Protein AF-A0AAW9IBI9-F1 (afdb_monomer_lite)

Radius of gyration: 14.14 Å; chains: 1; bounding box: 35×27×35 Å

Foldseek 3Di:
DDWPDPPDPLGQWAFPVVLLVCLLVCLLPPLVVSLVSLVVQLVPQADCPDPQCNVQFLDRAGIDHPFAPVSVPTPDPRHGRPDHDDDCSVVSLVSSCVSPVDVVSVVVCVVSSVRNVVSD

pLDDT: mean 97.85, std 1.63, range [88.88, 98.88]

Secondary structure (DSSP, 8-state):
---S-SSSGGGSSEEHHHHHHHHHHHTTT-HHHHHHHHHHHHTT---TT-SS-GGGTTPPPSEE-SSPPGGGTS--SS-B-S------HHHHHHHHHHHH--HHHHHHHHHHHHHHHHH-

Sequence (120 aa):
GVVPSMSYKWFIGMWAWDSWKQAVATARFDGELAKNNIRALFDYQVTEDDAIRPQDSGAIVDCIFYNKDGARGDDGGNWNERNSKPALAAWSVWNVYKATGDTTFLQEMYPKLVAYHNWW

Structure (mmCIF, N/CA/C/O backbone):
data_AF-A0AAW9IBI9-F1
#
_entry.id   AF-A0AAW9IBI9-F1
#
loop_
_atom_site.group_PDB
_atom_site.id
_atom_site.type_symbol
_atom_site.label_atom_id
_atom_site.label_alt_id
_atom_site.label_comp_id
_atom_site.label_asym_id
_atom_site.label_entity_id
_atom_site.label_s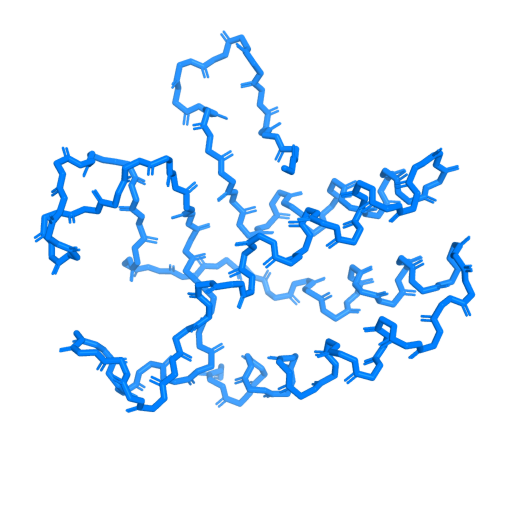eq_id
_atom_site.pdbx_PDB_ins_code
_atom_site.Cartn_x
_atom_site.Cartn_y
_atom_site.Cartn_z
_atom_site.occupancy
_atom_site.B_iso_or_equiv
_atom_site.auth_seq_id
_atom_site.auth_comp_id
_atom_site.auth_asym_id
_atom_site.auth_atom_id
_atom_site.pdbx_PDB_model_num
ATOM 1 N N . GLY A 1 1 ? 0.201 8.017 3.045 1.00 89.69 1 GLY A N 1
ATOM 2 C CA . GLY A 1 1 ? 0.179 6.902 4.007 1.00 89.69 1 GLY A CA 1
ATOM 3 C C . GLY A 1 1 ? 1.087 7.206 5.178 1.00 89.69 1 GLY A C 1
ATOM 4 O O . GLY A 1 1 ? 1.366 8.371 5.439 1.00 89.69 1 GLY A O 1
ATOM 5 N N . VAL A 1 2 ? 1.535 6.166 5.866 1.00 97.25 2 VAL A N 1
ATOM 6 C CA . VAL A 1 2 ? 2.468 6.196 6.992 1.00 97.25 2 VAL A CA 1
ATOM 7 C C . VAL A 1 2 ? 3.787 5.605 6.508 1.00 97.25 2 VAL A C 1
ATOM 9 O O . VAL A 1 2 ? 3.804 4.584 5.827 1.00 97.25 2 VAL A O 1
ATOM 12 N N . VAL A 1 3 ? 4.891 6.260 6.845 1.00 97.88 3 VAL A N 1
ATOM 13 C CA . VAL A 1 3 ? 6.235 5.763 6.542 1.00 97.88 3 VAL A CA 1
ATOM 14 C C . VAL A 1 3 ? 6.865 5.167 7.807 1.00 97.88 3 VAL A C 1
ATOM 16 O O . VAL A 1 3 ? 6.480 5.575 8.907 1.00 97.88 3 VAL A O 1
ATOM 19 N N . PRO A 1 4 ? 7.820 4.221 7.717 1.00 98.00 4 PRO A N 1
ATOM 20 C CA . PRO A 1 4 ? 8.395 3.587 8.906 1.00 98.00 4 PRO A CA 1
ATOM 21 C C . PRO A 1 4 ? 9.042 4.573 9.886 1.00 98.00 4 PRO A C 1
ATOM 23 O O . PRO A 1 4 ? 8.937 4.393 11.098 1.00 98.00 4 PRO A O 1
ATOM 26 N N . SER A 1 5 ? 9.700 5.623 9.381 1.00 97.62 5 SER A N 1
ATOM 27 C CA . SER A 1 5 ? 10.220 6.716 10.205 1.00 97.62 5 SER A CA 1
ATOM 28 C C . SER A 1 5 ? 10.501 7.968 9.380 1.00 97.62 5 SER A C 1
ATOM 30 O O . SER A 1 5 ? 11.126 7.892 8.327 1.00 97.62 5 SER A O 1
ATOM 32 N N . MET A 1 6 ? 10.130 9.131 9.921 1.00 95.88 6 MET A N 1
ATOM 33 C CA . MET A 1 6 ? 10.475 10.441 9.352 1.00 95.88 6 MET A CA 1
ATOM 34 C C . MET A 1 6 ? 11.913 10.881 9.666 1.00 95.88 6 MET A C 1
ATOM 36 O O . MET A 1 6 ? 12.420 11.807 9.042 1.00 95.88 6 MET A O 1
ATOM 40 N N . SER A 1 7 ? 12.582 10.248 10.636 1.00 96.75 7 SER A N 1
ATOM 41 C CA . SER A 1 7 ? 13.928 10.636 11.085 1.00 96.75 7 SER A CA 1
ATOM 42 C C . SER A 1 7 ? 15.053 9.808 10.462 1.00 96.75 7 SER A C 1
ATOM 44 O O . SER A 1 7 ? 16.226 10.066 10.735 1.00 96.75 7 SER A O 1
ATOM 46 N N . TYR A 1 8 ? 14.727 8.824 9.617 1.00 94.44 8 TYR A N 1
ATOM 47 C CA . TYR A 1 8 ? 15.715 7.990 8.938 1.00 94.44 8 TYR A CA 1
ATOM 48 C C . TYR A 1 8 ? 15.594 8.112 7.421 1.00 94.44 8 TYR A C 1
ATOM 50 O O . TYR A 1 8 ? 14.561 7.796 6.838 1.00 94.44 8 TYR A O 1
ATOM 58 N N . LYS A 1 9 ? 16.684 8.537 6.773 1.00 88.88 9 LYS A N 1
ATOM 59 C CA . LYS A 1 9 ? 16.704 8.919 5.351 1.00 88.88 9 LYS A CA 1
ATOM 60 C C . LYS A 1 9 ? 16.194 7.846 4.382 1.00 88.88 9 LYS A C 1
ATOM 62 O O . LYS A 1 9 ? 15.631 8.188 3.351 1.00 88.88 9 LYS A O 1
ATOM 67 N N . TRP A 1 10 ? 16.371 6.565 4.706 1.00 93.38 10 TRP A N 1
ATOM 68 C CA . TRP A 1 10 ? 15.950 5.460 3.840 1.00 93.38 10 TRP A CA 1
ATOM 69 C C . TRP A 1 10 ? 14.518 5.002 4.077 1.00 93.38 10 TRP A C 1
ATOM 71 O O . TRP A 1 10 ? 14.084 4.084 3.400 1.00 93.38 10 TRP A O 1
ATOM 81 N N . PHE A 1 11 ? 13.796 5.609 5.022 1.00 96.94 11 PHE A N 1
ATOM 82 C CA . PHE A 1 11 ? 12.427 5.235 5.371 1.00 96.94 11 PHE A CA 1
ATOM 83 C C . PHE A 1 11 ? 11.384 6.246 4.909 1.00 96.94 11 PHE A C 1
ATOM 85 O O . PHE A 1 11 ? 10.244 6.146 5.329 1.00 96.94 11 PHE A O 1
ATOM 92 N N . ILE A 1 12 ? 11.717 7.171 4.006 1.00 95.88 12 ILE A N 1
ATOM 93 C CA . ILE A 1 12 ? 10.738 8.089 3.399 1.00 95.88 12 ILE A CA 1
ATOM 94 C C . ILE A 1 12 ? 10.085 7.422 2.174 1.00 95.88 12 ILE A C 1
ATOM 96 O O . ILE A 1 12 ? 10.196 7.886 1.043 1.00 95.88 12 ILE A O 1
ATOM 100 N N . GLY A 1 13 ? 9.446 6.281 2.421 1.00 97.06 13 GLY A N 1
ATOM 101 C CA . GLY A 1 13 ? 8.750 5.436 1.451 1.00 97.06 13 GLY A CA 1
ATOM 102 C C . GLY A 1 13 ? 7.726 4.554 2.164 1.00 97.06 13 GLY A C 1
ATOM 103 O O . GLY A 1 13 ? 7.589 4.615 3.390 1.00 97.06 13 GLY A O 1
ATOM 104 N N . MET A 1 14 ? 6.991 3.734 1.421 1.00 98.12 14 MET A N 1
ATOM 105 C CA . MET A 1 14 ? 5.991 2.833 1.996 1.00 98.12 14 MET A CA 1
ATOM 106 C C . MET A 1 14 ? 6.340 1.385 1.672 1.00 98.12 14 MET A C 1
ATOM 108 O O . MET A 1 14 ? 6.491 1.039 0.506 1.00 98.12 14 MET A O 1
ATOM 112 N N . TRP A 1 15 ? 6.452 0.545 2.703 1.00 98.56 15 TRP A N 1
ATOM 113 C CA . TRP A 1 15 ? 6.741 -0.887 2.580 1.00 98.56 15 TRP A CA 1
ATOM 114 C C . TRP A 1 15 ? 5.485 -1.692 2.847 1.00 98.56 15 TRP A C 1
ATOM 116 O O . TRP A 1 15 ? 4.747 -1.378 3.785 1.00 98.56 15 TRP A O 1
ATOM 126 N N . ALA A 1 16 ? 5.266 -2.760 2.083 1.00 97.69 16 ALA A N 1
ATOM 127 C CA . ALA A 1 16 ? 4.075 -3.590 2.226 1.00 97.69 16 ALA A CA 1
ATOM 128 C C . ALA A 1 16 ? 3.899 -4.105 3.672 1.00 97.69 16 ALA A C 1
ATOM 130 O O . ALA A 1 16 ? 2.886 -3.830 4.312 1.00 97.69 16 ALA A O 1
ATOM 131 N N . TRP A 1 17 ? 4.913 -4.773 4.239 1.00 98.12 17 TRP A N 1
ATOM 132 C CA . TRP A 1 17 ? 4.841 -5.360 5.591 1.00 98.12 17 TRP A CA 1
ATOM 133 C C . TRP A 1 17 ? 4.546 -4.339 6.693 1.00 98.12 17 TRP A C 1
ATOM 135 O O . TRP A 1 17 ? 3.719 -4.581 7.575 1.00 98.12 17 TRP A O 1
ATOM 145 N N . ASP A 1 18 ? 5.241 -3.207 6.649 1.00 98.56 18 ASP A N 1
ATOM 146 C CA . ASP A 1 18 ? 5.101 -2.111 7.598 1.00 98.56 18 ASP A CA 1
ATOM 147 C C . ASP A 1 18 ? 3.702 -1.502 7.504 1.00 98.56 18 ASP A C 1
ATOM 149 O O . ASP A 1 18 ? 3.025 -1.347 8.524 1.00 98.56 18 ASP A O 1
ATOM 153 N N . SER A 1 19 ? 3.226 -1.272 6.278 1.00 98.56 19 SER A N 1
ATOM 154 C CA . SER A 1 19 ? 1.930 -0.648 6.007 1.00 98.56 19 SER A CA 1
ATOM 155 C C . SER A 1 19 ? 0.770 -1.477 6.546 1.00 98.56 19 SER A C 1
ATOM 157 O O . SER A 1 19 ? -0.161 -0.915 7.129 1.00 98.56 19 SER A O 1
ATOM 159 N N . TRP A 1 20 ? 0.850 -2.812 6.452 1.00 98.69 20 TRP A N 1
ATOM 160 C CA . TRP A 1 20 ? -0.159 -3.712 7.020 1.00 98.69 20 TRP A CA 1
ATOM 161 C C . TRP A 1 20 ? -0.309 -3.514 8.527 1.00 98.69 20 TRP A C 1
ATOM 163 O O . TRP A 1 20 ?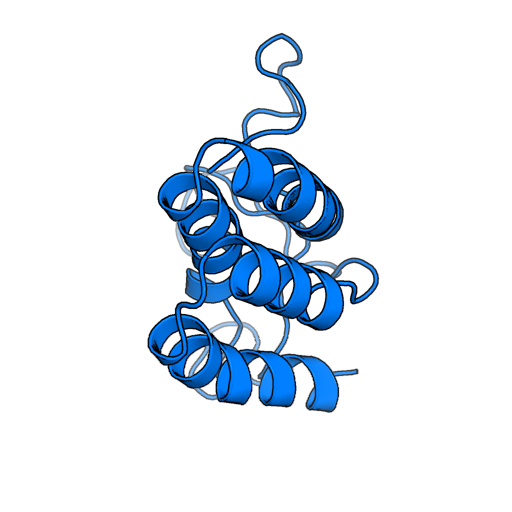 -1.427 -3.427 9.031 1.00 98.69 20 TRP A O 1
ATOM 173 N N . LYS A 1 21 ? 0.807 -3.417 9.252 1.00 98.75 21 LYS A N 1
ATOM 174 C CA . LYS A 1 21 ? 0.818 -3.256 10.713 1.00 98.75 21 LYS A CA 1
ATOM 175 C C . LYS A 1 21 ? 0.390 -1.855 11.127 1.00 98.75 21 LYS A C 1
ATOM 177 O O . LYS A 1 21 ? -0.414 -1.706 12.046 1.00 98.75 21 LYS A O 1
ATOM 182 N N . GLN A 1 22 ? 0.915 -0.847 10.436 1.00 98.75 22 GLN A N 1
ATOM 183 C CA . GLN A 1 22 ? 0.597 0.556 10.673 1.00 98.75 22 GLN A CA 1
ATOM 184 C C . GLN A 1 22 ? -0.898 0.800 10.494 1.00 98.75 22 GLN A C 1
ATOM 186 O O . GLN A 1 22 ? -1.521 1.322 11.408 1.00 98.75 22 GLN A O 1
ATOM 191 N N . ALA A 1 23 ? -1.501 0.328 9.397 1.00 98.81 23 ALA A N 1
ATOM 192 C CA . ALA A 1 23 ? -2.927 0.523 9.139 1.00 98.81 23 ALA A CA 1
ATOM 193 C C . ALA A 1 23 ? -3.814 -0.054 10.257 1.00 98.81 23 ALA A C 1
ATOM 195 O O . ALA A 1 23 ? -4.770 0.595 10.672 1.00 98.81 23 ALA A O 1
ATOM 196 N N . VAL A 1 24 ? -3.468 -1.220 10.820 1.00 98.81 24 VAL A N 1
ATOM 197 C CA . VAL A 1 24 ? -4.225 -1.808 11.942 1.00 98.81 24 VAL A CA 1
ATOM 198 C C . VAL A 1 24 ? -4.163 -0.949 13.203 1.00 98.81 24 VAL A C 1
ATOM 200 O O . VAL A 1 24 ? -5.166 -0.818 13.905 1.00 98.81 24 VAL A O 1
ATOM 203 N N . ALA A 1 25 ? -3.004 -0.366 13.512 1.00 98.69 25 ALA A N 1
ATOM 204 C CA . ALA A 1 25 ? -2.874 0.542 14.647 1.00 98.69 25 ALA A CA 1
ATOM 205 C C . ALA A 1 25 ? -3.577 1.881 14.373 1.00 98.69 25 ALA A C 1
ATOM 207 O O . ALA A 1 25 ? -4.340 2.354 15.215 1.00 98.69 25 ALA A O 1
ATOM 208 N N . THR A 1 26 ? -3.367 2.450 13.185 1.00 98.81 26 THR A N 1
ATOM 209 C CA . THR A 1 26 ? -3.937 3.726 12.746 1.00 98.81 26 THR A CA 1
ATOM 210 C C . THR A 1 26 ? -5.459 3.697 12.720 1.00 98.81 26 THR A C 1
ATOM 212 O O . THR A 1 26 ? -6.081 4.643 13.186 1.00 98.81 26 THR A O 1
ATOM 215 N N . ALA A 1 27 ? -6.078 2.585 12.314 1.00 98.62 27 ALA A N 1
ATOM 216 C CA . ALA A 1 27 ? -7.536 2.463 12.251 1.00 98.62 27 ALA A CA 1
ATOM 217 C C . ALA A 1 27 ? -8.242 2.659 13.603 1.00 98.62 27 ALA A C 1
ATOM 219 O O . ALA A 1 27 ? -9.443 2.908 13.634 1.00 98.62 27 ALA A O 1
ATOM 220 N N . ARG A 1 28 ? -7.513 2.561 14.723 1.00 98.06 28 ARG A N 1
ATOM 221 C CA . ARG A 1 28 ? -8.056 2.813 16.066 1.00 98.06 28 ARG A CA 1
ATOM 222 C C . ARG A 1 28 ? -8.328 4.289 16.348 1.00 98.06 28 ARG A C 1
ATOM 224 O O . ARG A 1 28 ? -9.047 4.579 17.297 1.00 98.06 28 ARG A O 1
ATOM 231 N N . PHE A 1 29 ? -7.725 5.199 15.586 1.00 98.44 29 PHE A N 1
ATOM 232 C CA . PHE A 1 29 ? -7.860 6.642 15.795 1.00 98.44 29 PHE A CA 1
ATOM 233 C C . PHE A 1 29 ? -8.090 7.439 14.503 1.00 98.44 29 PHE A C 1
ATOM 235 O O . PHE A 1 29 ? -8.637 8.532 14.572 1.00 98.44 29 PHE A O 1
ATOM 242 N N . ASP A 1 30 ? -7.723 6.903 13.339 1.00 98.75 30 ASP A N 1
ATOM 243 C CA . ASP A 1 30 ? -7.938 7.518 12.029 1.00 98.75 30 ASP A CA 1
ATOM 244 C C . ASP A 1 30 ? -8.198 6.434 10.965 1.00 98.75 30 ASP A C 1
ATOM 246 O O . ASP A 1 30 ? -7.287 5.829 10.391 1.00 98.75 30 ASP A O 1
ATOM 250 N N . GLY A 1 31 ? -9.480 6.147 10.728 1.00 98.56 31 GLY A N 1
ATOM 251 C CA . GLY A 1 31 ? -9.905 5.119 9.779 1.00 98.56 31 GLY A CA 1
ATOM 252 C C . GLY A 1 31 ? -9.550 5.443 8.327 1.00 98.56 31 GLY A C 1
ATOM 253 O O . GLY A 1 31 ? -9.157 4.544 7.585 1.00 98.56 31 GLY A O 1
ATOM 254 N N . GLU A 1 32 ? -9.642 6.709 7.919 1.00 98.75 32 GLU A N 1
ATOM 255 C CA . GLU A 1 32 ? -9.363 7.109 6.536 1.00 98.75 32 GLU A CA 1
ATOM 256 C C . GLU A 1 32 ? -7.868 7.071 6.231 1.00 98.75 32 GLU A C 1
ATOM 258 O O . GLU A 1 32 ? -7.467 6.542 5.191 1.00 98.75 32 GLU A O 1
ATOM 263 N N . LEU A 1 33 ? -7.017 7.522 7.159 1.00 98.81 33 LEU A N 1
ATOM 264 C CA . LEU A 1 33 ? -5.574 7.363 7.004 1.00 98.81 33 LEU A CA 1
ATOM 265 C C . LEU A 1 33 ? -5.182 5.883 6.922 1.00 98.81 33 LEU A C 1
ATOM 267 O O . LEU A 1 33 ? -4.334 5.531 6.103 1.00 98.81 33 LEU A O 1
ATOM 271 N N . ALA A 1 34 ? -5.803 5.007 7.719 1.00 98.81 34 ALA A N 1
ATOM 272 C CA . ALA A 1 34 ? -5.538 3.571 7.669 1.00 98.81 34 ALA A CA 1
ATOM 273 C C . ALA A 1 34 ? -5.910 2.943 6.316 1.00 98.81 34 ALA A C 1
ATOM 275 O O . ALA A 1 34 ? -5.103 2.204 5.746 1.00 98.81 34 ALA A O 1
ATOM 276 N N . LYS A 1 35 ? -7.091 3.270 5.771 1.00 98.88 35 LYS A N 1
ATOM 277 C CA . LYS A 1 35 ? -7.512 2.826 4.431 1.00 98.88 35 LYS A CA 1
ATOM 278 C C . LYS A 1 35 ? -6.557 3.344 3.359 1.00 98.88 35 LYS A C 1
ATOM 280 O O . LYS A 1 35 ? -6.065 2.564 2.550 1.00 98.88 35 LYS A O 1
ATOM 285 N N . ASN A 1 36 ? -6.220 4.633 3.400 1.00 98.81 36 ASN A N 1
ATOM 286 C CA . ASN A 1 36 ? -5.303 5.249 2.439 1.00 98.81 36 ASN A CA 1
ATOM 287 C C . ASN A 1 36 ? -3.868 4.712 2.559 1.00 98.81 36 ASN A C 1
ATOM 289 O O . ASN A 1 36 ? -3.133 4.706 1.575 1.00 98.81 36 ASN A O 1
ATOM 293 N N . ASN A 1 37 ? -3.465 4.221 3.736 1.00 98.62 37 ASN A N 1
ATOM 294 C CA . ASN A 1 37 ? -2.190 3.530 3.905 1.00 98.62 37 ASN A CA 1
ATOM 295 C C . ASN A 1 37 ? -2.141 2.221 3.110 1.00 98.62 37 ASN A C 1
ATOM 297 O O . ASN A 1 37 ? -1.131 1.919 2.488 1.00 98.62 37 ASN A O 1
ATOM 301 N N . ILE A 1 38 ? -3.240 1.463 3.119 1.00 98.81 38 ILE A N 1
ATOM 302 C CA . ILE A 1 38 ? -3.379 0.220 2.354 1.00 98.81 38 ILE A CA 1
ATOM 303 C C . ILE A 1 38 ? -3.493 0.530 0.858 1.00 98.81 38 ILE A C 1
ATOM 305 O O . ILE A 1 38 ? -2.748 -0.049 0.070 1.00 98.81 38 ILE A O 1
ATOM 309 N N . ARG A 1 39 ? -4.377 1.463 0.474 1.00 98.81 39 ARG A N 1
ATOM 310 C CA . ARG A 1 39 ? -4.606 1.853 -0.930 1.00 98.81 39 ARG A CA 1
ATOM 311 C C . ARG A 1 39 ? -3.318 2.241 -1.637 1.00 98.81 39 ARG A C 1
ATOM 313 O O . ARG A 1 39 ? -3.070 1.719 -2.710 1.00 98.81 39 ARG A O 1
ATOM 320 N N . ALA A 1 40 ? -2.453 3.018 -0.983 1.00 98.38 40 ALA A N 1
ATOM 321 C CA . ALA A 1 40 ? -1.187 3.447 -1.571 1.00 98.38 40 ALA A CA 1
ATOM 322 C C . ALA A 1 40 ? -0.346 2.284 -2.133 1.00 98.38 40 ALA A C 1
ATOM 324 O O . ALA A 1 40 ? 0.252 2.431 -3.191 1.00 98.38 40 ALA A O 1
ATOM 325 N N . LEU A 1 41 ? -0.314 1.121 -1.468 1.00 98.56 41 LEU A N 1
ATOM 326 C CA . LEU A 1 41 ? 0.418 -0.054 -1.965 1.00 98.56 41 LEU A CA 1
ATOM 327 C C . LEU A 1 41 ? -0.333 -0.744 -3.109 1.00 98.56 41 LEU A C 1
ATOM 329 O O . LEU A 1 41 ? 0.279 -1.218 -4.061 1.00 98.56 41 LEU A O 1
ATOM 333 N N . PHE A 1 42 ? -1.659 -0.803 -3.012 1.00 98.56 42 PHE A N 1
ATOM 334 C CA . PHE A 1 42 ? -2.521 -1.436 -4.006 1.00 98.56 42 PHE A CA 1
ATOM 335 C C . PHE A 1 42 ? -2.760 -0.590 -5.266 1.00 98.56 42 PHE A C 1
ATOM 337 O O . PHE A 1 42 ? -3.181 -1.146 -6.280 1.00 98.56 42 PHE A O 1
ATOM 344 N N . ASP A 1 43 ? -2.467 0.711 -5.231 1.00 98.12 43 ASP A N 1
ATOM 345 C CA . ASP A 1 43 ? -2.427 1.591 -6.409 1.00 98.12 43 ASP A CA 1
ATOM 346 C C . ASP A 1 43 ? -1.335 1.157 -7.400 1.00 98.12 43 ASP A C 1
ATOM 348 O O . ASP A 1 43 ? -1.418 1.450 -8.590 1.00 98.12 43 ASP A O 1
ATOM 352 N N . TYR A 1 44 ? -0.335 0.417 -6.911 1.00 98.06 44 TYR A N 1
ATOM 353 C CA . TYR A 1 44 ? 0.772 -0.136 -7.690 1.00 98.06 44 TYR A CA 1
ATOM 354 C C . TYR A 1 44 ? 0.793 -1.667 -7.677 1.00 98.06 44 TYR A C 1
ATOM 356 O O . TYR A 1 44 ? 1.840 -2.277 -7.891 1.00 98.06 44 TYR A O 1
ATOM 364 N N . GLN A 1 45 ? -0.355 -2.299 -7.413 1.00 98.56 45 GLN A N 1
ATOM 365 C CA . GLN A 1 45 ? -0.498 -3.733 -7.631 1.00 98.56 45 GLN A CA 1
ATOM 366 C C . GLN A 1 45 ? -0.246 -4.043 -9.109 1.00 98.56 45 GLN A C 1
ATOM 368 O O . GLN A 1 45 ? -0.821 -3.395 -9.985 1.00 98.56 45 GLN A O 1
ATOM 373 N N . VAL A 1 46 ? 0.602 -5.033 -9.380 1.00 98.69 46 VAL A N 1
ATOM 374 C CA . VAL A 1 46 ? 0.888 -5.463 -10.751 1.00 98.69 46 VAL A CA 1
ATOM 375 C C . VAL A 1 46 ? -0.395 -6.007 -11.375 1.00 98.69 46 VAL A C 1
ATOM 377 O O . VAL A 1 46 ? -1.129 -6.769 -10.744 1.00 98.69 46 VAL A O 1
ATOM 380 N N . THR A 1 47 ? -0.667 -5.607 -12.612 1.00 98.38 47 THR A N 1
ATOM 381 C CA . THR A 1 47 ? -1.825 -6.069 -13.388 1.00 98.38 47 THR A CA 1
ATOM 382 C C . THR A 1 47 ? -1.355 -6.877 -14.592 1.00 98.38 47 THR A C 1
ATOM 384 O O . THR A 1 47 ? -0.177 -6.835 -14.945 1.00 98.38 47 THR A O 1
ATOM 387 N N . GLU A 1 48 ? -2.272 -7.592 -15.240 1.00 98.00 48 GLU A N 1
ATOM 388 C CA . GLU A 1 48 ? -1.981 -8.353 -16.465 1.00 98.00 48 GLU A CA 1
ATOM 389 C C . GLU A 1 48 ? -1.486 -7.456 -17.613 1.00 98.00 48 GLU A C 1
ATOM 391 O O . GLU A 1 48 ? -0.744 -7.918 -18.475 1.00 98.00 48 GLU A O 1
ATOM 396 N N . ASP A 1 49 ? -1.836 -6.166 -17.579 1.00 97.75 49 ASP A N 1
ATOM 397 C CA . ASP A 1 49 ? -1.430 -5.154 -18.557 1.00 97.75 49 ASP A CA 1
ATOM 398 C C . ASP A 1 49 ? -0.126 -4.422 -18.170 1.00 97.75 49 ASP A C 1
ATOM 400 O O . ASP A 1 49 ? 0.254 -3.439 -18.814 1.00 97.75 49 ASP A O 1
ATOM 404 N N . ASP A 1 50 ? 0.568 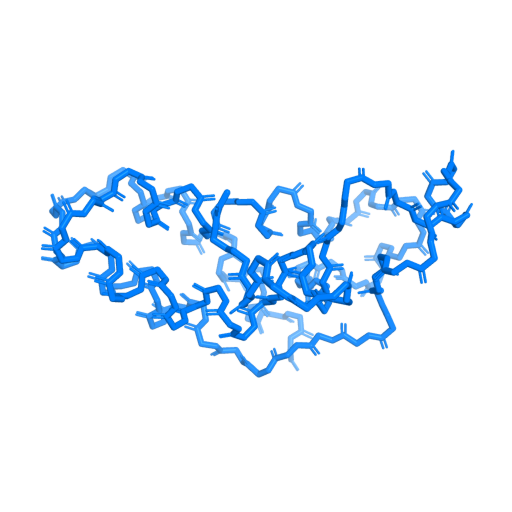-4.839 -17.100 1.00 98.38 50 ASP A N 1
ATOM 405 C CA . ASP A 1 50 ? 1.820 -4.195 -16.691 1.00 98.38 50 ASP A CA 1
ATOM 406 C C . ASP A 1 50 ? 2.892 -4.336 -17.786 1.00 98.38 50 ASP A C 1
ATOM 408 O O . ASP A 1 50 ? 3.181 -5.424 -18.276 1.00 98.38 50 ASP A O 1
ATOM 412 N N . ALA A 1 51 ? 3.510 -3.214 -18.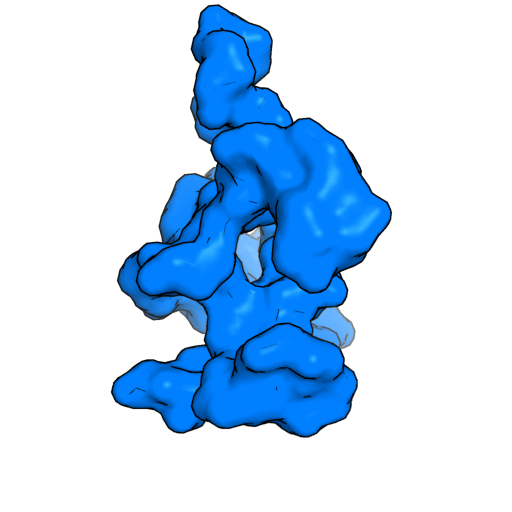161 1.00 96.94 51 ALA A N 1
ATOM 413 C CA . ALA A 1 51 ? 4.451 -3.158 -19.279 1.00 96.94 51 ALA A CA 1
ATOM 414 C C . ALA A 1 51 ? 5.806 -3.843 -19.011 1.00 96.94 51 ALA A C 1
ATOM 416 O O . ALA A 1 51 ? 6.577 -4.051 -19.946 1.00 96.94 51 ALA A O 1
ATOM 417 N N . ILE A 1 52 ? 6.131 -4.142 -17.750 1.00 97.62 52 ILE A N 1
ATOM 418 C CA . ILE A 1 52 ? 7.447 -4.646 -17.333 1.00 97.62 52 ILE A CA 1
ATOM 419 C C . ILE A 1 52 ? 7.349 -6.096 -16.871 1.00 97.62 52 ILE A C 1
ATOM 421 O O . ILE A 1 52 ? 8.241 -6.901 -17.146 1.00 97.62 52 ILE A O 1
ATOM 425 N N . ARG A 1 53 ? 6.290 -6.426 -16.134 1.00 97.94 53 ARG A N 1
ATOM 426 C CA . ARG A 1 53 ? 6.139 -7.705 -15.441 1.00 97.94 53 ARG A CA 1
ATOM 427 C C . ARG A 1 53 ? 4.700 -8.228 -15.456 1.00 97.94 53 ARG A C 1
ATOM 429 O O . ARG A 1 53 ? 4.159 -8.534 -14.396 1.00 97.94 53 ARG A O 1
ATOM 436 N N . PRO A 1 54 ? 4.077 -8.405 -16.632 1.00 98.19 54 PRO A N 1
AT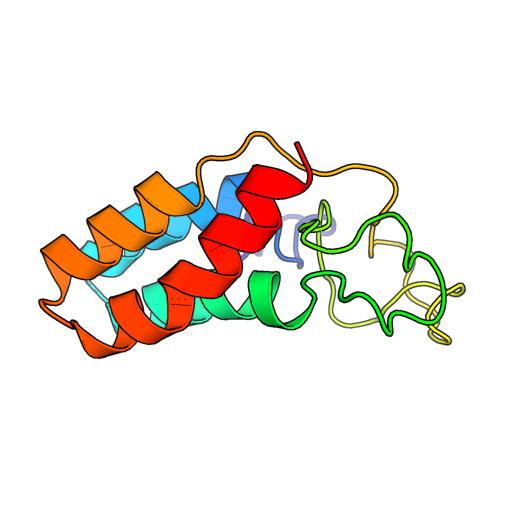OM 437 C CA . PRO A 1 54 ? 2.716 -8.940 -16.705 1.00 98.19 54 PRO A CA 1
ATOM 438 C C . PRO A 1 54 ? 2.604 -10.351 -16.092 1.00 98.19 54 PRO A C 1
ATOM 440 O O . PRO A 1 54 ? 1.553 -10.729 -15.581 1.00 98.19 54 PRO A O 1
ATOM 443 N N . GLN A 1 55 ? 3.706 -11.118 -16.061 1.00 98.44 55 GLN A N 1
ATOM 444 C CA . GLN A 1 55 ? 3.784 -12.426 -15.395 1.00 98.44 55 GLN A CA 1
ATOM 445 C C . GLN A 1 55 ? 3.626 -12.375 -13.866 1.00 98.44 55 GLN A C 1
ATOM 447 O O . GLN A 1 55 ? 3.375 -13.408 -13.256 1.00 98.44 55 GLN A O 1
ATOM 452 N N . ASP A 1 56 ? 3.781 -11.199 -13.250 1.00 98.62 56 ASP A N 1
ATOM 453 C CA . ASP A 1 56 ? 3.624 -10.983 -11.808 1.00 98.62 56 ASP A CA 1
ATOM 454 C C . ASP A 1 56 ? 2.230 -10.425 -11.455 1.00 98.62 56 ASP A C 1
ATOM 456 O O . ASP A 1 56 ? 2.062 -9.818 -10.398 1.00 98.62 56 ASP A O 1
ATOM 460 N N . SER A 1 57 ? 1.223 -10.582 -12.326 1.00 98.69 57 SER A N 1
ATOM 461 C CA . SER A 1 57 ? -0.141 -10.087 -12.076 1.00 98.69 57 SER A CA 1
ATOM 462 C C . SER A 1 57 ? -0.652 -10.474 -10.681 1.00 98.69 57 SER A C 1
ATOM 464 O O . SER A 1 57 ? -0.597 -11.633 -10.273 1.00 98.69 57 SER A O 1
ATOM 466 N N . GLY A 1 58 ? -1.131 -9.478 -9.933 1.00 98.56 58 GLY A N 1
ATOM 467 C CA . GLY A 1 58 ? -1.564 -9.598 -8.544 1.00 98.56 58 GLY A CA 1
ATOM 468 C C . GLY A 1 58 ? -0.500 -9.235 -7.505 1.00 98.56 58 GLY A C 1
ATOM 469 O O . GLY A 1 58 ? -0.866 -8.921 -6.369 1.00 98.56 58 GLY A O 1
ATOM 470 N N . ALA A 1 59 ? 0.787 -9.201 -7.860 1.00 98.50 59 ALA A N 1
ATOM 471 C CA . ALA A 1 59 ? 1.864 -8.902 -6.922 1.00 98.50 59 ALA A CA 1
ATOM 472 C C . ALA A 1 59 ? 1.746 -7.501 -6.301 1.00 98.50 59 ALA A C 1
ATOM 474 O O . ALA A 1 59 ? 1.473 -6.509 -6.979 1.00 98.50 59 ALA A O 1
ATOM 475 N N . ILE A 1 60 ? 2.051 -7.415 -5.005 1.00 98.56 60 ILE A N 1
ATOM 476 C CA . ILE A 1 60 ? 2.362 -6.156 -4.321 1.00 98.56 60 ILE A CA 1
ATOM 477 C C . ILE A 1 60 ? 3.876 -6.067 -4.170 1.00 98.56 60 ILE A C 1
ATOM 479 O O . ILE A 1 60 ? 4.496 -6.961 -3.590 1.00 98.56 60 ILE A O 1
ATOM 483 N N . VAL A 1 61 ? 4.471 -4.997 -4.687 1.00 97.81 61 VAL A N 1
ATOM 484 C CA . VAL A 1 61 ? 5.923 -4.777 -4.658 1.00 97.81 61 VAL A CA 1
ATOM 485 C C . VAL A 1 61 ? 6.420 -4.472 -3.241 1.00 97.81 61 VAL A C 1
ATOM 487 O O . VAL A 1 61 ? 5.642 -4.125 -2.352 1.00 97.81 61 VAL A O 1
ATOM 490 N N . ASP A 1 62 ? 7.722 -4.636 -3.005 1.00 98.38 62 ASP A N 1
ATOM 491 C CA . ASP A 1 62 ? 8.338 -4.465 -1.687 1.00 98.38 62 ASP A CA 1
ATOM 492 C C . ASP A 1 62 ? 8.029 -3.095 -1.080 1.00 98.38 62 ASP A C 1
ATOM 494 O O . ASP A 1 62 ? 7.485 -2.986 0.028 1.00 98.38 62 ASP A O 1
ATOM 498 N N . CYS A 1 63 ? 8.388 -2.058 -1.833 1.00 98.25 63 CYS A N 1
ATOM 499 C CA . CYS A 1 63 ? 8.188 -0.686 -1.435 1.00 98.25 63 CYS A CA 1
ATOM 500 C C . CYS A 1 63 ? 8.001 0.252 -2.617 1.00 98.25 63 CYS A C 1
ATOM 502 O O . CYS A 1 63 ? 8.593 0.093 -3.687 1.00 98.25 63 CYS A O 1
ATOM 504 N N . ILE A 1 64 ? 7.200 1.275 -2.349 1.00 98.12 64 ILE A N 1
ATOM 505 C CA . ILE A 1 64 ? 6.931 2.390 -3.244 1.00 98.12 64 ILE A CA 1
ATOM 506 C C . ILE A 1 64 ? 7.531 3.663 -2.652 1.00 98.12 64 ILE A C 1
ATOM 508 O O . ILE A 1 64 ? 7.531 3.881 -1.434 1.00 98.12 64 ILE A O 1
ATOM 512 N N . PHE A 1 65 ? 8.052 4.507 -3.528 1.00 97.50 65 PHE A N 1
ATOM 513 C CA . PHE A 1 65 ? 8.648 5.799 -3.206 1.00 97.50 65 PHE A CA 1
ATOM 514 C C . PHE A 1 65 ? 8.055 6.875 -4.111 1.00 97.50 65 PHE A C 1
ATOM 516 O O . PHE A 1 65 ? 7.330 6.562 -5.052 1.00 97.50 65 PHE A O 1
ATOM 523 N N . TYR A 1 66 ? 8.344 8.141 -3.802 1.00 95.62 66 TYR A N 1
ATOM 524 C CA . TYR A 1 66 ? 7.848 9.268 -4.592 1.00 95.62 66 TYR A CA 1
ATOM 525 C C . TYR A 1 66 ? 8.289 9.172 -6.065 1.00 95.62 66 TYR A C 1
ATOM 527 O O . TYR A 1 66 ? 7.433 9.214 -6.942 1.00 95.62 66 TYR A O 1
ATOM 535 N N . ASN A 1 67 ? 9.588 8.954 -6.311 1.00 97.12 67 ASN A N 1
ATOM 536 C CA . ASN A 1 67 ? 10.104 8.635 -7.645 1.00 97.12 67 ASN A CA 1
ATOM 537 C C . ASN A 1 67 ? 10.135 7.114 -7.842 1.00 97.12 67 ASN A C 1
ATOM 539 O O . ASN A 1 67 ? 10.566 6.375 -6.943 1.00 97.12 67 ASN A O 1
ATOM 543 N N . LYS A 1 68 ? 9.709 6.655 -9.020 1.00 97.31 68 LYS A N 1
ATOM 544 C CA . LYS A 1 68 ? 9.832 5.249 -9.446 1.00 97.31 68 LYS A CA 1
ATOM 545 C C . LYS A 1 68 ? 11.257 4.964 -9.916 1.00 97.31 68 LYS A C 1
ATOM 547 O O . LYS A 1 68 ? 12.069 5.877 -9.997 1.00 97.31 68 LYS A O 1
ATOM 552 N N . ASP A 1 69 ? 11.582 3.708 -10.206 1.00 96.00 69 ASP A N 1
ATOM 553 C CA . ASP A 1 69 ? 12.898 3.376 -10.754 1.00 96.00 69 ASP A CA 1
ATOM 554 C C . ASP A 1 69 ? 13.005 3.640 -12.268 1.00 96.00 69 ASP A C 1
ATOM 556 O O . ASP A 1 69 ? 12.024 3.938 -12.960 1.00 96.00 69 ASP A O 1
ATOM 560 N N . GLY A 1 70 ? 14.223 3.479 -12.790 1.00 97.19 70 GLY A N 1
ATOM 561 C CA . GLY A 1 70 ? 14.517 3.636 -14.216 1.00 97.19 70 GLY A CA 1
ATOM 562 C C . GLY A 1 70 ? 13.740 2.683 -15.122 1.00 97.19 70 GLY A C 1
ATOM 563 O O . GLY A 1 70 ? 13.443 3.043 -16.259 1.00 97.19 70 GLY A O 1
ATOM 564 N N . ALA A 1 71 ? 13.359 1.497 -14.633 1.00 96.31 71 ALA A N 1
ATOM 565 C CA . ALA A 1 71 ? 12.549 0.561 -15.411 1.00 96.31 71 ALA A CA 1
ATOM 566 C C . ALA A 1 71 ? 11.144 1.131 -15.658 1.00 96.31 71 ALA A C 1
ATOM 568 O O . ALA A 1 71 ? 10.573 0.936 -16.729 1.00 96.31 71 ALA A O 1
ATOM 569 N N . ARG A 1 72 ? 10.619 1.896 -14.693 1.00 97.25 72 ARG A N 1
ATOM 570 C CA . ARG A 1 72 ? 9.340 2.613 -14.782 1.00 97.25 72 ARG A CA 1
ATOM 571 C C . ARG A 1 72 ? 9.451 4.050 -15.300 1.00 97.25 72 ARG A C 1
ATOM 573 O O . ARG A 1 72 ? 8.481 4.800 -15.187 1.00 97.25 72 ARG A O 1
ATOM 580 N N . GLY A 1 73 ? 10.579 4.408 -15.915 1.00 97.19 73 GLY A N 1
ATOM 581 C CA . GLY A 1 73 ? 10.761 5.675 -16.629 1.00 97.19 73 GLY A CA 1
ATOM 582 C C . GLY A 1 73 ? 11.017 6.888 -15.735 1.00 97.19 73 GLY A C 1
ATOM 583 O O . GLY A 1 73 ? 10.722 8.007 -16.149 1.00 97.19 73 GLY A O 1
ATOM 584 N N . ASP A 1 74 ? 11.543 6.675 -14.530 1.00 97.75 74 ASP A N 1
ATOM 585 C CA . ASP A 1 74 ? 11.835 7.728 -13.553 1.00 97.75 74 ASP A CA 1
ATOM 586 C C . ASP A 1 74 ? 13.250 7.541 -12.952 1.00 97.75 74 ASP A C 1
ATOM 588 O O . ASP A 1 74 ? 13.968 6.616 -13.330 1.00 97.75 74 ASP A O 1
ATOM 592 N N . ASP A 1 75 ? 13.711 8.430 -12.073 1.00 97.06 75 ASP A N 1
ATOM 593 C CA . ASP A 1 75 ? 15.112 8.481 -11.604 1.00 97.06 75 ASP A CA 1
ATOM 594 C C . ASP A 1 75 ? 15.343 7.986 -10.160 1.00 97.06 75 ASP A C 1
ATOM 596 O O . ASP A 1 75 ? 16.428 8.138 -9.587 1.00 97.06 75 ASP A O 1
ATOM 600 N N . GLY A 1 76 ? 14.332 7.368 -9.553 1.00 96.69 76 GLY A N 1
ATOM 601 C CA . GLY A 1 76 ? 14.351 6.904 -8.172 1.00 96.69 76 GLY A CA 1
ATOM 602 C C . GLY A 1 76 ? 15.273 5.704 -7.934 1.00 96.69 76 GLY A C 1
ATOM 603 O O . GLY A 1 76 ? 15.263 4.712 -8.657 1.00 96.69 76 GLY A O 1
ATOM 604 N N . GLY A 1 77 ? 16.040 5.756 -6.840 1.00 96.06 77 GLY A N 1
ATOM 605 C CA . GLY A 1 77 ? 16.942 4.669 -6.425 1.00 96.06 77 GLY A CA 1
ATOM 606 C C . GLY A 1 77 ? 16.372 3.691 -5.389 1.00 96.06 77 GLY A C 1
ATOM 607 O O . GLY A 1 77 ? 17.057 2.738 -5.027 1.00 96.06 77 GLY A O 1
ATOM 608 N N . ASN A 1 78 ? 15.163 3.939 -4.871 1.00 97.38 78 ASN A N 1
ATOM 609 C CA . ASN A 1 78 ? 14.606 3.187 -3.736 1.00 97.38 78 ASN A CA 1
ATOM 610 C C . ASN A 1 78 ? 13.322 2.403 -4.050 1.00 97.38 78 ASN A C 1
ATOM 612 O O . ASN A 1 78 ? 12.966 1.522 -3.269 1.00 97.38 78 ASN A O 1
ATOM 616 N N . TRP A 1 79 ? 12.624 2.716 -5.148 1.00 98.12 79 TRP A N 1
ATOM 617 C CA . TRP A 1 79 ? 11.489 1.917 -5.617 1.00 98.12 79 TRP A CA 1
ATOM 618 C C . TRP A 1 79 ? 11.952 0.477 -5.860 1.00 98.12 79 TRP A C 1
ATOM 620 O O . TRP A 1 79 ? 12.963 0.276 -6.532 1.00 98.12 79 TRP A O 1
ATOM 630 N N . ASN A 1 80 ? 11.265 -0.524 -5.298 1.00 98.25 80 ASN A N 1
ATOM 631 C CA . ASN A 1 80 ? 11.759 -1.901 -5.348 1.00 98.25 80 ASN A CA 1
ATOM 632 C C . ASN A 1 80 ? 10.677 -2.927 -5.694 1.00 98.25 80 ASN A C 1
ATOM 634 O O . ASN A 1 80 ? 9.801 -3.233 -4.889 1.00 98.25 80 ASN A O 1
ATOM 638 N N . GLU A 1 81 ? 10.845 -3.560 -6.854 1.00 98.31 81 GLU A N 1
ATOM 639 C CA . GLU A 1 81 ? 9.983 -4.641 -7.357 1.00 98.31 81 GLU A CA 1
ATOM 640 C C . GLU A 1 81 ? 10.702 -5.987 -7.455 1.00 98.31 81 GLU A C 1
ATOM 642 O O . GLU A 1 81 ? 10.254 -6.916 -8.126 1.00 98.31 81 GLU A O 1
ATOM 647 N N . ARG A 1 82 ? 11.875 -6.113 -6.834 1.00 97.94 82 ARG A N 1
ATOM 648 C CA . ARG A 1 82 ? 12.666 -7.352 -6.884 1.00 97.94 82 ARG A CA 1
ATOM 649 C C . ARG A 1 82 ? 12.067 -8.466 -6.029 1.00 97.94 82 ARG A C 1
ATOM 651 O O . ARG A 1 82 ? 12.452 -9.621 -6.169 1.00 97.94 82 ARG A O 1
ATOM 658 N N . ASN A 1 83 ? 11.180 -8.108 -5.109 1.00 98.19 83 ASN A N 1
ATOM 659 C CA . ASN A 1 83 ? 10.547 -9.003 -4.157 1.00 98.19 83 ASN A CA 1
ATOM 660 C C . ASN A 1 83 ? 9.245 -8.380 -3.646 1.00 98.19 83 ASN A C 1
ATOM 662 O O . ASN A 1 83 ? 9.007 -7.187 -3.815 1.00 98.19 83 ASN A O 1
ATOM 666 N N . SER A 1 84 ? 8.453 -9.188 -2.947 1.00 97.69 84 SER A N 1
ATOM 667 C CA . SER A 1 84 ? 7.348 -8.717 -2.114 1.00 97.69 84 SER A CA 1
ATOM 668 C C . SER A 1 84 ? 7.736 -8.766 -0.623 1.00 97.69 84 SER A C 1
ATOM 670 O O . SER A 1 84 ? 8.924 -8.795 -0.266 1.00 97.69 84 SER A O 1
ATOM 672 N N . LYS A 1 85 ? 6.740 -8.778 0.264 1.00 97.81 85 LYS A N 1
ATOM 673 C CA . LYS A 1 85 ? 6.854 -9.023 1.704 1.00 97.81 85 LYS A CA 1
ATOM 674 C C . LYS A 1 85 ? 5.729 -9.957 2.171 1.00 97.81 85 LYS A C 1
ATOM 676 O O . LYS A 1 85 ? 4.702 -10.034 1.499 1.00 97.81 85 LYS A O 1
ATOM 681 N N . PRO A 1 86 ? 5.875 -10.659 3.313 1.00 95.06 86 PRO A N 1
ATOM 682 C CA . PRO A 1 86 ? 4.910 -11.697 3.655 1.00 95.06 86 PRO A CA 1
ATOM 683 C C . PRO A 1 86 ? 3.473 -11.152 3.819 1.00 95.06 86 PRO A C 1
ATOM 685 O O . PRO A 1 86 ? 3.237 -10.021 4.252 1.00 95.06 86 PRO A O 1
ATOM 688 N N . ALA A 1 87 ? 2.489 -11.933 3.377 1.00 90.75 87 ALA A N 1
ATOM 689 C CA . ALA A 1 87 ? 1.156 -11.421 3.071 1.00 90.75 87 ALA A CA 1
ATOM 690 C C . ALA A 1 87 ? 0.257 -11.272 4.316 1.00 90.75 87 ALA A C 1
ATOM 692 O O . ALA A 1 87 ? -0.525 -12.155 4.652 1.00 90.75 87 ALA A O 1
ATOM 693 N N . LEU A 1 88 ? 0.322 -10.111 4.980 1.00 98.12 88 LEU A N 1
ATOM 694 C CA . LEU A 1 88 ? -0.620 -9.711 6.044 1.00 98.12 88 LEU A CA 1
ATOM 695 C C . LEU A 1 88 ? -1.707 -8.730 5.562 1.00 98.12 88 LEU A C 1
ATOM 697 O O . LEU A 1 88 ? -2.433 -8.162 6.379 1.00 98.12 88 LEU A O 1
ATOM 701 N N . ALA A 1 89 ? -1.850 -8.535 4.248 1.00 98.56 89 ALA A N 1
ATOM 702 C CA . ALA A 1 89 ? -2.782 -7.565 3.670 1.00 98.56 89 ALA A CA 1
ATOM 703 C C . ALA A 1 89 ? -4.249 -7.857 4.039 1.00 98.56 89 ALA A C 1
ATOM 705 O O . ALA A 1 89 ? -4.945 -6.965 4.520 1.00 98.56 89 ALA A O 1
ATOM 706 N N . ALA A 1 90 ? -4.705 -9.111 3.909 1.00 98.75 90 ALA A N 1
ATOM 707 C CA . ALA A 1 90 ? -6.083 -9.488 4.248 1.00 98.75 90 ALA A CA 1
ATOM 708 C C . ALA A 1 90 ? -6.382 -9.291 5.743 1.00 98.75 90 ALA A C 1
ATOM 710 O O . ALA A 1 90 ? -7.434 -8.770 6.112 1.00 98.75 90 ALA A O 1
ATOM 711 N N . TRP A 1 91 ? -5.420 -9.632 6.609 1.00 98.81 91 TRP A N 1
ATOM 712 C CA . TRP A 1 91 ? -5.507 -9.351 8.043 1.00 98.81 91 TRP A CA 1
ATOM 713 C C . TRP A 1 91 ? -5.614 -7.847 8.319 1.00 98.81 91 TRP A C 1
ATOM 715 O O . TRP A 1 91 ? -6.422 -7.433 9.152 1.00 98.81 91 TRP A O 1
ATOM 725 N N . SER A 1 92 ? -4.834 -7.026 7.616 1.00 98.81 92 SER A N 1
ATOM 726 C CA . SER A 1 92 ? -4.869 -5.573 7.770 1.00 98.81 92 SER A CA 1
ATOM 727 C C . SER A 1 92 ? -6.225 -4.996 7.357 1.00 98.81 92 SER A C 1
ATOM 729 O O . SER A 1 92 ? -6.895 -4.367 8.178 1.00 98.81 92 SER A O 1
ATOM 731 N N . VAL A 1 93 ? -6.690 -5.319 6.145 1.00 98.88 93 VAL A N 1
ATOM 732 C CA . VAL A 1 93 ? -7.999 -4.905 5.609 1.00 98.88 93 VAL A CA 1
ATOM 733 C C . VAL A 1 93 ? -9.138 -5.306 6.547 1.00 98.88 93 VAL A C 1
ATOM 735 O O . VAL A 1 93 ? -9.988 -4.478 6.873 1.00 98.88 93 VAL A O 1
ATOM 738 N N . TRP A 1 94 ? -9.126 -6.542 7.056 1.00 98.88 94 TRP A N 1
ATOM 739 C CA . TRP A 1 94 ? -10.143 -7.019 7.993 1.00 98.88 94 TRP A CA 1
ATOM 740 C C . TRP A 1 94 ? -10.178 -6.216 9.299 1.00 98.88 94 TRP A C 1
ATOM 742 O O . TRP A 1 94 ? -11.251 -5.896 9.811 1.00 98.88 94 TRP A O 1
ATOM 752 N N . ASN A 1 95 ? -9.020 -5.869 9.864 1.00 98.88 95 ASN A N 1
ATOM 753 C CA . ASN A 1 95 ? -8.982 -5.072 11.090 1.00 98.88 95 ASN A CA 1
ATOM 754 C C . ASN A 1 95 ? -9.395 -3.614 10.856 1.00 98.88 95 ASN A C 1
ATOM 756 O O . ASN A 1 95 ? -10.078 -3.056 11.713 1.00 98.88 95 ASN A O 1
ATOM 760 N N . VAL A 1 96 ? -9.052 -3.027 9.704 1.00 98.88 96 VAL A N 1
ATOM 761 C CA . VAL A 1 96 ? -9.550 -1.698 9.311 1.00 98.88 96 VAL A CA 1
ATOM 762 C C . VAL A 1 96 ? -11.073 -1.718 9.172 1.00 98.88 96 VAL A C 1
ATOM 764 O O . VAL A 1 96 ? -11.748 -0.840 9.710 1.00 98.88 96 VAL A O 1
ATOM 767 N N . TYR A 1 97 ? -11.640 -2.750 8.541 1.00 98.75 97 TYR A N 1
ATOM 768 C CA . TYR A 1 97 ? -13.090 -2.936 8.480 1.00 98.75 97 TYR A CA 1
ATOM 769 C C . TYR A 1 97 ? -13.715 -3.038 9.874 1.00 98.75 97 TYR A C 1
ATOM 771 O O . TYR A 1 97 ? -14.632 -2.285 10.178 1.00 98.75 97 TYR A O 1
ATOM 779 N N . LYS A 1 98 ? -13.202 -3.902 10.759 1.00 98.75 98 LYS A N 1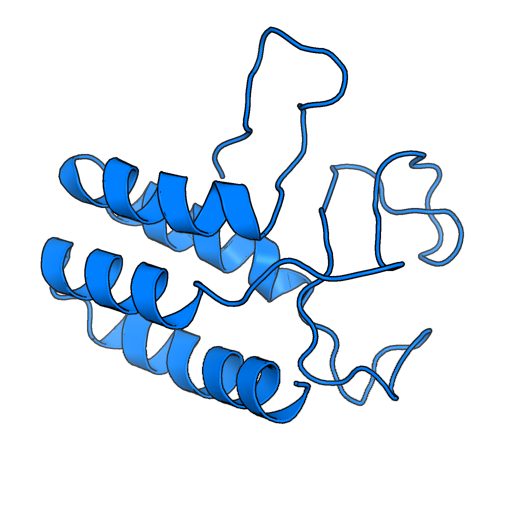
ATOM 780 C CA . LYS A 1 98 ? -13.746 -4.039 12.123 1.00 98.75 98 LYS A CA 1
ATOM 781 C C . LYS A 1 98 ? -13.746 -2.724 12.907 1.00 98.75 98 LYS A C 1
ATOM 783 O O . LYS A 1 98 ? -14.633 -2.520 13.726 1.00 98.75 98 LYS A O 1
ATOM 788 N N . ALA A 1 99 ? -12.746 -1.869 12.693 1.00 98.56 99 ALA A N 1
ATOM 789 C CA . ALA A 1 99 ? -12.642 -0.584 13.376 1.00 98.56 99 ALA A CA 1
ATOM 790 C C . ALA A 1 99 ? -13.579 0.490 12.795 1.00 98.56 99 ALA A C 1
ATOM 792 O O . ALA A 1 99 ? -13.990 1.389 13.520 1.00 98.56 99 ALA A O 1
ATOM 793 N N . THR A 1 100 ? -13.913 0.406 11.504 1.00 98.44 100 THR A N 1
ATOM 794 C CA . THR A 1 100 ? -14.640 1.468 10.780 1.00 98.44 100 THR A CA 1
ATOM 795 C C . THR A 1 100 ? -16.075 1.104 10.400 1.00 98.44 100 THR A C 1
ATOM 797 O O . THR A 1 100 ? -16.877 1.995 10.149 1.00 98.44 100 THR A O 1
ATOM 800 N N . GLY A 1 101 ? -16.407 -0.187 10.321 1.00 98.44 101 GLY A N 1
ATOM 801 C CA . GLY A 1 101 ? -17.683 -0.692 9.806 1.00 98.44 101 GLY A CA 1
ATOM 802 C C . GLY A 1 101 ? -17.877 -0.521 8.292 1.00 98.44 101 GLY A C 1
ATOM 803 O O . GLY A 1 101 ? -18.950 -0.835 7.781 1.00 98.44 101 GLY A O 1
ATOM 804 N N . ASP A 1 102 ? -16.867 -0.037 7.561 1.00 98.56 102 ASP A N 1
ATOM 805 C CA . ASP A 1 102 ? -16.995 0.318 6.146 1.00 98.56 102 ASP A CA 1
ATOM 806 C C . ASP A 1 102 ? -16.946 -0.917 5.234 1.00 98.56 102 ASP A C 1
ATOM 808 O O . ASP A 1 102 ? -15.883 -1.444 4.895 1.00 98.56 102 ASP A O 1
ATOM 812 N N . THR A 1 103 ? -18.123 -1.385 4.827 1.00 98.62 103 THR A N 1
ATOM 813 C CA . THR A 1 103 ? -18.272 -2.521 3.903 1.00 98.62 103 THR A CA 1
ATOM 814 C C . THR A 1 103 ? -17.865 -2.184 2.469 1.00 98.62 103 THR A C 1
ATOM 816 O O . THR A 1 103 ? -17.436 -3.077 1.740 1.00 98.62 103 THR A O 1
ATOM 819 N N . THR A 1 104 ? -17.920 -0.913 2.074 1.00 98.81 104 THR A N 1
ATOM 820 C CA . THR A 1 104 ? -17.462 -0.436 0.761 1.00 98.81 104 THR A CA 1
ATOM 821 C C . THR A 1 104 ? -15.959 -0.638 0.612 1.00 98.81 104 THR A C 1
ATOM 823 O O . THR A 1 104 ? -15.502 -1.118 -0.421 1.00 98.81 104 THR A O 1
ATOM 826 N N . PHE A 1 105 ? -15.190 -0.382 1.677 1.00 98.81 105 PHE A N 1
ATOM 827 C CA . PHE A 1 105 ? -13.756 -0.679 1.699 1.00 98.81 105 PHE A CA 1
ATOM 828 C C . PHE A 1 105 ? -13.468 -2.184 1.563 1.00 98.81 105 PHE A C 1
ATOM 830 O O . PHE A 1 105 ? -12.533 -2.573 0.868 1.00 98.81 105 PHE A O 1
ATOM 837 N N . LEU A 1 106 ? -14.280 -3.063 2.167 1.00 98.25 106 LEU A N 1
ATOM 838 C CA . LEU A 1 106 ? -14.136 -4.508 1.941 1.00 98.25 106 LEU A CA 1
ATOM 839 C C . LEU A 1 106 ? -14.390 -4.889 0.480 1.00 98.25 106 LEU A C 1
ATOM 841 O O . LEU A 1 106 ? -13.626 -5.673 -0.077 1.00 98.25 106 LEU A O 1
ATOM 845 N N . GLN A 1 107 ? -15.441 -4.341 -0.134 1.00 98.75 107 GLN A N 1
ATOM 846 C CA . GLN A 1 107 ? -15.772 -4.594 -1.540 1.00 98.75 107 GLN A CA 1
ATOM 847 C C . GLN A 1 107 ? -14.663 -4.108 -2.480 1.00 98.75 107 GLN A C 1
ATOM 849 O O . GLN A 1 107 ? -14.305 -4.816 -3.416 1.00 98.75 107 GLN A O 1
ATOM 854 N N . GLU A 1 108 ? -14.086 -2.940 -2.194 1.00 98.81 108 GLU A N 1
ATOM 855 C CA . GLU A 1 108 ? -12.941 -2.378 -2.915 1.00 98.81 108 GLU A CA 1
ATOM 856 C C . GLU A 1 108 ? -11.708 -3.291 -2.825 1.00 98.81 108 GLU A C 1
ATOM 858 O O . GLU A 1 108 ? -11.057 -3.582 -3.831 1.00 98.81 108 GLU A O 1
ATOM 863 N N . MET A 1 109 ? -11.383 -3.756 -1.616 1.00 98.88 109 MET A N 1
ATOM 864 C CA . MET A 1 109 ? -10.135 -4.473 -1.365 1.00 98.88 109 MET A CA 1
ATOM 865 C C . MET A 1 109 ? -10.198 -5.963 -1.690 1.00 98.88 109 MET A C 1
ATOM 867 O O . MET A 1 109 ? -9.168 -6.550 -2.016 1.00 98.88 109 MET A O 1
ATOM 871 N N . TYR A 1 110 ? -11.366 -6.598 -1.607 1.00 98.81 110 TYR A N 1
ATOM 872 C CA . TYR A 1 110 ? -11.503 -8.041 -1.805 1.00 98.81 110 TYR A CA 1
ATOM 873 C C . TYR A 1 110 ? -10.921 -8.562 -3.135 1.00 98.81 110 TYR A C 1
ATOM 875 O O . TYR A 1 110 ? -10.066 -9.446 -3.072 1.00 98.81 110 TYR A O 1
ATOM 883 N N . PRO A 1 111 ? -11.273 -8.029 -4.326 1.00 98.81 111 PRO A N 1
ATOM 884 C CA . PRO A 1 111 ? -10.697 -8.523 -5.581 1.00 98.81 111 PRO A CA 1
ATOM 885 C C . PRO A 1 111 ? -9.174 -8.334 -5.642 1.00 98.81 111 PRO A C 1
ATOM 887 O O . PRO A 1 111 ? -8.461 -9.203 -6.139 1.00 98.81 111 PRO A O 1
ATOM 890 N N . LYS A 1 112 ? -8.657 -7.247 -5.059 1.00 98.81 112 LYS A N 1
ATOM 891 C CA . LYS A 1 112 ? -7.217 -6.966 -4.982 1.00 98.81 112 LYS A CA 1
ATOM 892 C C . LYS A 1 112 ? -6.486 -7.967 -4.085 1.00 98.81 112 LYS A C 1
ATOM 894 O O . LYS A 1 112 ? -5.404 -8.441 -4.426 1.00 98.81 112 LYS A O 1
ATOM 899 N N . LEU A 1 113 ? -7.093 -8.324 -2.952 1.00 98.88 113 LEU A N 1
ATOM 900 C CA . LEU A 1 113 ? -6.587 -9.357 -2.047 1.00 98.88 113 LEU A CA 1
ATOM 901 C C . LEU A 1 113 ? -6.588 -10.739 -2.705 1.00 98.88 113 LEU A C 1
ATOM 903 O O . LEU A 1 113 ? -5.632 -11.483 -2.516 1.00 98.88 113 LEU A O 1
ATOM 907 N N . VAL A 1 114 ? -7.626 -11.070 -3.479 1.00 98.81 114 VAL A N 1
ATOM 908 C CA . VAL A 1 114 ? -7.697 -12.328 -4.239 1.00 98.81 114 VAL A CA 1
ATOM 909 C C . VAL A 1 114 ? -6.598 -12.385 -5.299 1.00 98.81 114 VAL A C 1
ATOM 911 O O . VAL A 1 114 ? -5.905 -13.392 -5.388 1.00 98.81 114 VAL A O 1
ATOM 914 N N . ALA A 1 115 ? -6.376 -11.302 -6.048 1.00 98.81 115 ALA A N 1
ATOM 915 C CA . ALA A 1 115 ? -5.285 -11.241 -7.019 1.00 98.81 115 ALA A CA 1
ATOM 916 C C . ALA A 1 115 ? -3.915 -11.433 -6.345 1.00 98.81 115 ALA A C 1
ATOM 918 O O . ALA A 1 115 ? -3.111 -12.238 -6.802 1.00 98.81 115 ALA A O 1
ATOM 919 N N . TYR A 1 116 ? -3.678 -10.773 -5.205 1.00 98.75 116 TYR A N 1
ATOM 920 C CA . TYR A 1 116 ? -2.425 -10.948 -4.468 1.00 98.75 116 TYR A CA 1
ATOM 921 C C . TYR A 1 116 ? -2.272 -12.350 -3.870 1.00 98.75 116 TYR A C 1
ATOM 923 O O . TYR A 1 116 ? -1.163 -12.869 -3.807 1.00 98.75 116 TYR A O 1
ATOM 931 N N . HIS A 1 117 ? -3.372 -12.983 -3.459 1.00 98.56 117 HIS A N 1
ATOM 932 C CA . HIS A 1 117 ? -3.373 -14.375 -3.019 1.00 98.56 117 HIS A CA 1
ATOM 933 C C . HIS A 1 117 ? -3.001 -15.338 -4.150 1.00 98.56 117 HIS A C 1
ATOM 935 O O . HIS A 1 117 ? -2.176 -16.209 -3.923 1.00 98.56 117 HIS A O 1
ATOM 941 N N . ASN A 1 118 ? -3.577 -15.165 -5.342 1.00 98.56 118 ASN A N 1
ATOM 942 C CA . ASN A 1 118 ? -3.340 -16.048 -6.487 1.00 98.56 118 ASN A CA 1
ATOM 943 C C . ASN A 1 118 ? -1.934 -15.910 -7.090 1.00 98.56 118 ASN A C 1
ATOM 945 O O . ASN A 1 118 ? -1.502 -16.801 -7.815 1.00 98.56 118 ASN A O 1
ATOM 949 N N . TRP A 1 119 ? -1.250 -14.792 -6.835 1.00 98.50 119 TRP A N 1
ATOM 950 C CA . TRP A 1 119 ? 0.141 -14.598 -7.247 1.00 98.50 119 TRP A CA 1
ATOM 951 C C . TRP A 1 119 ? 1.137 -15.436 -6.420 1.00 98.50 119 TRP A C 1
ATOM 953 O O . TRP A 1 119 ? 2.192 -15.799 -6.939 1.00 98.50 119 TRP A O 1
ATOM 963 N N . TRP A 1 120 ? 0.823 -15.729 -5.150 1.00 96.19 120 TRP A N 1
ATOM 964 C CA . TRP A 1 120 ? 1.646 -16.579 -4.274 1.00 96.19 120 TRP A CA 1
ATOM 965 C C . TRP A 1 120 ? 1.476 -18.068 -4.586 1.00 96.19 120 TRP A C 1
ATOM 967 O O . TRP A 1 120 ? 2.506 -18.779 -4.523 1.00 96.19 120 TRP A O 1
#

InterPro domains:
  IPR008928 Six-hairpin glycosidase superfamily [SSF48208] (2-120)
  IPR012341 Six-hairpin glycosidase-like superfamily [G3DSA:1.50.10.10] (1-120)
  IPR054491 Mannosylglycerate hydrolase MGH1-like, glycoside hydrolase domain [PF22422] (14-120)

Organism: Clostridium perfringens (NCBI:txid1502)